Protein AF-A0A957M8G5-F1 (afdb_monomer_lite)

Radius of gyration: 16.67 Å; chains: 1; bounding box: 28×22×45 Å

Secondary structure (DSSP, 8-state):
------S--SSPPPHHHHHHH--PPPHHHHHHHTT--GGGEEESSSS-EEEP-

Sequence (53 aa):
MAHKLKDLKRPVPSDLDIAQAATPLPIGEIAEDAGILPEELELFGNTKAKVSL

Structure (mmCIF, N/CA/C/O backbone):
data_AF-A0A957M8G5-F1
#
_entry.id   AF-A0A957M8G5-F1
#
loop_
_atom_site.group_PDB
_atom_site.id
_atom_site.type_symbol
_atom_site.label_atom_id
_atom_site.label_alt_id
_atom_site.label_comp_id
_atom_site.label_asym_id
_atom_site.label_entity_id
_atom_site.label_seq_id
_atom_site.pdbx_PDB_ins_code
_atom_site.Cartn_x
_atom_site.Cartn_y
_atom_site.Cartn_z
_atom_site.occupancy
_atom_site.B_iso_or_equiv
_atom_site.auth_seq_id
_atom_site.auth_comp_id
_atom_site.auth_asym_id
_atom_site.auth_atom_id
_atom_site.pdbx_PDB_model_num
ATOM 1 N N . MET A 1 1 ? -10.350 -18.272 -27.812 1.00 58.88 1 MET A N 1
ATOM 2 C CA . MET A 1 1 ? -9.789 -16.944 -28.152 1.00 58.88 1 MET A CA 1
ATOM 3 C C . MET A 1 1 ? -8.485 -16.785 -27.384 1.00 58.88 1 MET A C 1
ATOM 5 O O . MET A 1 1 ? -8.512 -16.979 -26.177 1.00 58.88 1 MET A O 1
ATOM 9 N N . ALA A 1 2 ? -7.355 -16.502 -28.035 1.00 75.81 2 ALA A N 1
ATOM 10 C CA . ALA A 1 2 ? -6.107 -16.240 -27.311 1.00 75.81 2 ALA A CA 1
ATOM 11 C C . ALA A 1 2 ? -6.216 -14.899 -26.564 1.00 75.81 2 ALA A C 1
ATOM 13 O O . ALA A 1 2 ? -6.600 -13.893 -27.163 1.00 75.81 2 ALA A O 1
ATOM 14 N N . HIS A 1 3 ? -5.906 -14.880 -25.266 1.00 79.75 3 HIS A N 1
ATOM 15 C CA . HIS A 1 3 ? -5.858 -13.639 -24.496 1.00 79.75 3 HIS A CA 1
ATOM 16 C C . HIS A 1 3 ? -4.603 -12.864 -24.913 1.00 79.75 3 HIS A C 1
ATOM 18 O O . HIS A 1 3 ? -3.479 -13.295 -24.661 1.00 79.75 3 HIS A O 1
ATOM 24 N N . LYS A 1 4 ? -4.787 -11.759 -25.641 1.00 84.38 4 LYS A N 1
ATOM 25 C CA . LYS A 1 4 ? -3.675 -10.958 -26.159 1.00 84.38 4 LYS A CA 1
ATOM 26 C C . LYS A 1 4 ? -3.090 -10.114 -25.027 1.00 84.38 4 LYS A C 1
ATOM 28 O O . LYS A 1 4 ? -3.796 -9.283 -24.461 1.00 84.38 4 LYS A O 1
ATOM 33 N N . LEU A 1 5 ? -1.806 -10.313 -24.731 1.00 84.94 5 LEU A N 1
ATOM 34 C CA . LEU A 1 5 ? -1.074 -9.484 -23.774 1.00 84.94 5 LEU A CA 1
ATOM 35 C C . LEU A 1 5 ? -0.944 -8.051 -24.312 1.00 84.94 5 LEU A C 1
ATOM 37 O O . LEU A 1 5 ? -0.668 -7.850 -25.500 1.00 84.94 5 LEU A O 1
ATOM 41 N N . LYS A 1 6 ? -1.153 -7.070 -23.434 1.00 85.25 6 LYS A N 1
ATOM 42 C CA . LYS A 1 6 ? -0.950 -5.638 -23.694 1.00 85.25 6 LYS A CA 1
ATOM 43 C C . LYS A 1 6 ? 0.329 -5.182 -22.977 1.00 85.25 6 LYS A C 1
ATOM 45 O O . LYS A 1 6 ? 0.761 -5.839 -22.036 1.00 85.25 6 LYS A O 1
ATOM 50 N N . ASP A 1 7 ? 0.952 -4.111 -23.466 1.00 86.44 7 ASP A N 1
ATOM 51 C CA . ASP A 1 7 ? 2.072 -3.418 -22.801 1.00 86.44 7 ASP A CA 1
ATOM 52 C C . ASP A 1 7 ? 3.334 -4.264 -22.542 1.00 86.44 7 ASP A C 1
ATOM 54 O O . ASP A 1 7 ? 3.998 -4.163 -21.510 1.00 86.44 7 ASP A O 1
ATOM 58 N N . LEU A 1 8 ? 3.703 -5.094 -23.523 1.00 89.38 8 LEU A N 1
ATOM 59 C CA . LEU A 1 8 ? 4.928 -5.894 -23.485 1.00 89.38 8 LEU A CA 1
ATOM 60 C C . LEU A 1 8 ? 6.181 -5.002 -23.488 1.00 89.38 8 LEU A C 1
ATOM 62 O O . LEU A 1 8 ? 6.451 -4.305 -24.467 1.00 89.38 8 LEU A O 1
ATOM 66 N N . LYS A 1 9 ? 6.991 -5.090 -22.429 1.00 91.50 9 LYS A N 1
ATOM 67 C CA . LYS A 1 9 ? 8.303 -4.430 -22.324 1.00 91.50 9 LYS A CA 1
ATOM 68 C C . LYS A 1 9 ? 9.435 -5.406 -22.669 1.00 91.50 9 LYS A C 1
ATOM 70 O O . LYS A 1 9 ? 9.359 -6.590 -22.338 1.00 91.50 9 LYS A O 1
ATOM 75 N N . ARG A 1 10 ? 10.468 -4.922 -23.373 1.00 93.25 10 ARG A N 1
ATOM 76 C CA . ARG A 1 10 ? 11.685 -5.681 -23.718 1.00 93.25 10 ARG A CA 1
ATOM 77 C C . ARG A 1 10 ? 12.934 -4.827 -23.429 1.00 93.25 10 ARG A C 1
ATOM 79 O O . ARG A 1 10 ? 13.009 -3.735 -23.988 1.00 93.25 10 ARG A O 1
ATOM 86 N N . PRO A 1 11 ? 13.902 -5.307 -22.622 1.00 92.69 11 PRO A N 1
ATOM 87 C CA . PRO A 1 11 ? 13.872 -6.573 -21.881 1.00 92.69 11 PRO A CA 1
ATOM 88 C C . PRO A 1 11 ? 12.726 -6.615 -20.856 1.00 92.69 11 PRO A C 1
ATOM 90 O O . PRO A 1 11 ? 12.116 -5.589 -20.554 1.00 92.69 11 PRO A O 1
ATOM 93 N N . VAL A 1 12 ? 12.393 -7.817 -20.377 1.00 94.94 12 VAL A N 1
ATOM 94 C CA . VAL A 1 12 ? 11.450 -7.962 -19.259 1.00 94.94 12 VAL A CA 1
ATOM 95 C C . VAL A 1 12 ? 12.066 -7.237 -18.054 1.00 94.94 12 VAL A C 1
ATOM 97 O O . VAL A 1 12 ? 13.237 -7.491 -17.763 1.00 94.94 12 VAL A O 1
ATOM 100 N N . PRO A 1 13 ? 11.344 -6.301 -17.411 1.00 95.88 13 PRO A N 1
ATOM 101 C CA . PRO A 1 13 ? 11.868 -5.573 -16.258 1.00 95.88 13 PRO A CA 1
ATOM 102 C C . PRO A 1 13 ? 12.126 -6.519 -15.082 1.00 95.88 13 PRO A C 1
ATOM 104 O O . PRO A 1 13 ? 11.509 -7.582 -14.996 1.00 95.88 13 PRO A O 1
ATOM 107 N N . SER A 1 14 ? 13.024 -6.133 -14.174 1.00 97.62 14 SER A N 1
ATOM 108 C CA . SER A 1 14 ? 13.242 -6.902 -12.946 1.00 97.62 14 SER A CA 1
ATOM 109 C C . SER A 1 14 ? 12.045 -6.783 -11.996 1.00 97.62 14 SER A C 1
ATOM 111 O O . SER A 1 14 ? 11.282 -5.819 -12.070 1.00 97.62 14 SER A O 1
ATOM 113 N N . ASP A 1 15 ? 11.908 -7.717 -11.052 1.00 97.31 15 ASP A N 1
ATOM 114 C CA . ASP A 1 15 ? 10.849 -7.663 -10.032 1.00 97.31 15 ASP A CA 1
ATOM 115 C C . ASP A 1 15 ? 10.896 -6.358 -9.222 1.00 97.31 15 ASP A C 1
ATOM 117 O O . ASP A 1 15 ? 9.855 -5.798 -8.876 1.00 97.31 15 ASP A O 1
ATOM 121 N N . LEU A 1 16 ? 12.102 -5.831 -8.971 1.00 97.81 16 LEU A N 1
ATOM 122 C CA . LEU A 1 16 ? 12.288 -4.555 -8.284 1.00 97.81 16 LEU A CA 1
ATOM 123 C C . LEU A 1 16 ? 11.761 -3.383 -9.120 1.00 97.81 16 LEU A C 1
ATOM 125 O O . LEU A 1 16 ? 11.043 -2.541 -8.584 1.00 97.81 16 LEU A O 1
ATOM 129 N N . ASP A 1 17 ? 12.069 -3.348 -10.420 1.00 97.12 17 ASP A N 1
ATOM 130 C CA . ASP A 1 17 ? 11.576 -2.297 -11.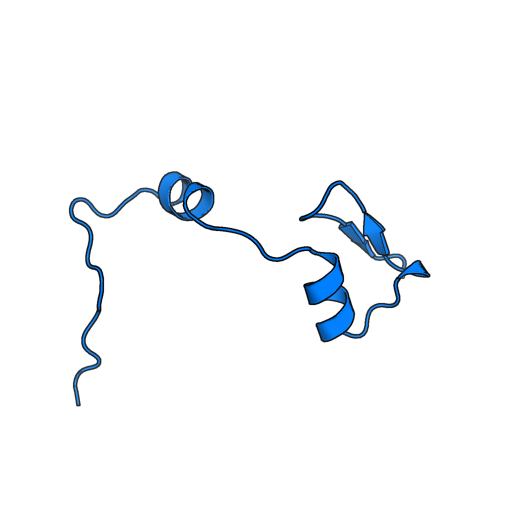321 1.00 97.12 17 ASP A CA 1
ATOM 131 C C . ASP A 1 17 ? 10.046 -2.336 -11.430 1.00 97.12 17 ASP A C 1
ATOM 133 O O . ASP A 1 17 ? 9.389 -1.294 -11.474 1.00 97.12 17 ASP A O 1
ATOM 137 N N . ILE A 1 18 ? 9.463 -3.540 -11.453 1.00 96.12 18 ILE A N 1
ATOM 138 C CA . ILE A 1 18 ? 8.008 -3.732 -11.472 1.00 96.12 18 ILE A CA 1
ATOM 139 C C . ILE A 1 18 ? 7.390 -3.205 -10.173 1.00 96.12 18 ILE A C 1
ATOM 141 O O . ILE A 1 18 ? 6.420 -2.448 -10.226 1.00 96.12 18 ILE A O 1
ATOM 145 N N . ALA A 1 19 ? 7.961 -3.557 -9.017 1.00 96.56 19 ALA A N 1
ATOM 146 C CA . ALA A 1 19 ? 7.469 -3.109 -7.717 1.00 96.56 19 ALA A CA 1
ATOM 147 C C . ALA A 1 19 ? 7.581 -1.585 -7.541 1.00 96.56 19 ALA A C 1
ATOM 149 O O . ALA A 1 19 ? 6.658 -0.961 -7.022 1.00 96.56 19 ALA A O 1
ATOM 150 N N . GLN A 1 20 ? 8.678 -0.974 -8.001 1.00 96.88 20 GLN A N 1
ATOM 151 C CA . GLN A 1 20 ? 8.888 0.478 -7.936 1.00 96.88 20 GLN A CA 1
ATOM 152 C C . GLN A 1 20 ? 7.974 1.264 -8.882 1.00 96.88 20 GLN A C 1
ATOM 154 O O . GLN A 1 20 ? 7.624 2.403 -8.581 1.00 96.88 20 GLN A O 1
ATOM 159 N N . ALA A 1 21 ? 7.587 0.681 -10.020 1.00 96.25 21 ALA A N 1
ATOM 160 C CA . ALA A 1 21 ? 6.676 1.318 -10.969 1.00 96.25 21 ALA A CA 1
ATOM 161 C C . ALA A 1 21 ? 5.206 1.304 -10.509 1.00 96.25 21 ALA A C 1
ATOM 163 O O . ALA A 1 21 ? 4.383 2.033 -11.068 1.00 96.25 21 ALA A O 1
ATOM 164 N N . ALA A 1 22 ? 4.854 0.467 -9.531 1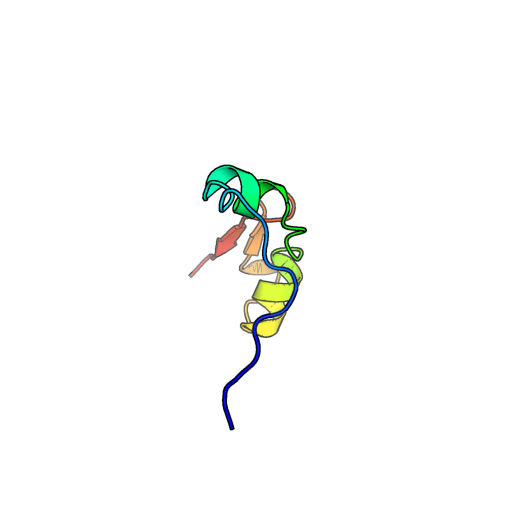.00 95.44 22 ALA A N 1
ATOM 165 C CA . ALA A 1 22 ? 3.501 0.399 -9.001 1.00 95.44 22 ALA A CA 1
ATOM 166 C C . ALA A 1 22 ? 3.171 1.640 -8.156 1.00 95.44 22 ALA A C 1
ATOM 168 O O . ALA A 1 22 ? 4.013 2.161 -7.431 1.00 95.44 22 ALA A O 1
ATOM 169 N N . THR A 1 23 ? 1.917 2.092 -8.213 1.00 96.69 23 THR A N 1
ATOM 170 C CA . THR A 1 23 ? 1.354 3.055 -7.253 1.00 96.69 23 THR A CA 1
ATOM 171 C C . THR A 1 23 ? 0.475 2.273 -6.278 1.00 96.69 23 THR A C 1
ATOM 173 O O . THR A 1 23 ? -0.628 1.885 -6.664 1.00 96.69 23 THR A O 1
ATOM 176 N N . PRO A 1 24 ? 0.955 1.956 -5.061 1.00 96.00 24 PRO A N 1
ATOM 177 C CA . PRO A 1 24 ? 0.186 1.158 -4.114 1.00 96.00 24 PRO A CA 1
ATOM 178 C C . PRO A 1 24 ? -1.044 1.919 -3.619 1.00 96.00 24 PRO A C 1
ATOM 180 O O . PRO A 1 24 ? -0.979 3.131 -3.410 1.00 96.00 24 PRO A O 1
ATOM 183 N N . LEU A 1 25 ? -2.134 1.192 -3.376 1.00 96.94 25 LEU A N 1
ATOM 184 C CA . LEU A 1 25 ? -3.286 1.732 -2.659 1.00 96.94 25 LEU A CA 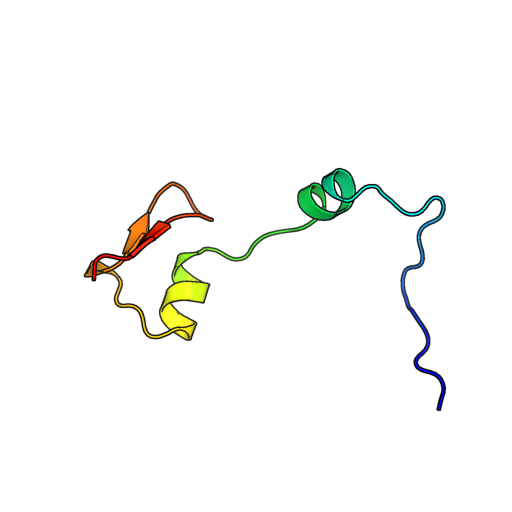1
ATOM 185 C C . LEU A 1 25 ? -2.910 2.027 -1.195 1.00 96.94 25 LEU A C 1
ATOM 187 O O . LEU A 1 25 ? -2.039 1.344 -0.635 1.00 96.94 25 LEU A O 1
ATOM 191 N N . PRO A 1 26 ? -3.549 3.018 -0.552 1.00 97.81 26 PRO A N 1
ATOM 192 C CA . PRO A 1 26 ? -3.445 3.204 0.888 1.00 97.81 26 PRO A CA 1
ATOM 193 C C . PRO A 1 26 ? -3.864 1.938 1.641 1.00 97.81 26 PRO A C 1
ATOM 195 O O . PRO A 1 26 ? -4.888 1.329 1.346 1.00 97.81 26 PRO A O 1
ATOM 198 N N . ILE A 1 27 ? -3.091 1.550 2.656 1.00 98.12 27 ILE A N 1
ATOM 199 C CA . ILE A 1 27 ? -3.349 0.311 3.407 1.00 98.12 27 ILE A CA 1
ATOM 200 C C . ILE A 1 27 ? -4.677 0.347 4.173 1.00 98.12 27 ILE A C 1
ATOM 202 O O . ILE A 1 27 ? -5.259 -0.700 4.423 1.00 98.12 27 ILE A O 1
ATOM 206 N N . GLY A 1 28 ? -5.166 1.545 4.511 1.00 97.38 28 GLY A N 1
ATOM 207 C CA . GLY A 1 28 ? -6.468 1.737 5.148 1.00 97.38 28 GLY A CA 1
ATOM 208 C C . GLY A 1 28 ? -7.642 1.345 4.248 1.00 97.38 28 GLY A C 1
ATOM 209 O O . GLY A 1 28 ? -8.557 0.697 4.733 1.00 97.38 28 GLY A O 1
ATOM 210 N N . GLU A 1 29 ? -7.582 1.647 2.945 1.00 97.81 29 GLU A N 1
ATOM 211 C CA . GLU A 1 29 ? -8.627 1.245 1.982 1.00 97.81 29 GLU A CA 1
ATOM 212 C C . GLU A 1 29 ? -8.691 -0.284 1.868 1.00 97.81 29 GLU A C 1
ATOM 214 O O . GLU A 1 29 ? -9.758 -0.884 1.912 1.00 97.81 29 GLU A O 1
ATOM 219 N N . ILE A 1 30 ? -7.523 -0.934 1.824 1.00 97.75 30 ILE A N 1
ATOM 220 C CA . ILE A 1 30 ? -7.429 -2.399 1.801 1.00 97.75 30 ILE A CA 1
ATOM 221 C C . ILE A 1 30 ? -7.983 -3.006 3.101 1.00 97.75 30 ILE A C 1
ATOM 223 O O . ILE A 1 30 ? -8.623 -4.055 3.068 1.00 97.75 30 ILE A O 1
ATOM 227 N N . ALA A 1 31 ? -7.719 -2.377 4.249 1.00 97.50 31 ALA A N 1
ATOM 228 C CA . ALA A 1 31 ? -8.218 -2.829 5.544 1.00 97.50 31 ALA A CA 1
ATOM 229 C C . ALA A 1 31 ? -9.748 -2.701 5.643 1.00 97.50 31 ALA A C 1
ATOM 231 O O . ALA A 1 31 ? -10.400 -3.639 6.098 1.00 97.50 31 ALA A O 1
ATOM 232 N N . GLU A 1 32 ? -10.313 -1.595 5.152 1.00 97.50 32 GLU A N 1
A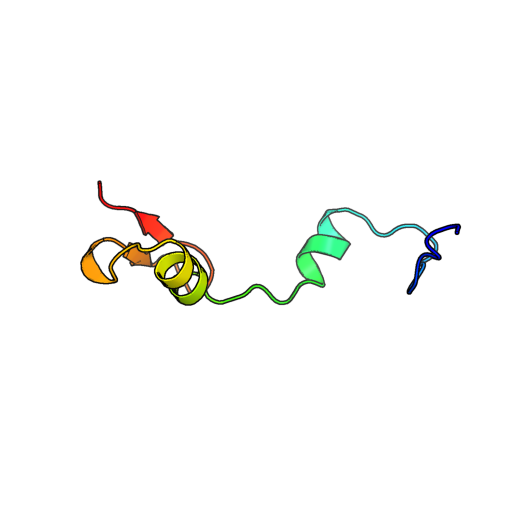TOM 233 C CA . GLU A 1 32 ? -11.760 -1.373 5.075 1.00 97.50 32 GLU A CA 1
ATOM 234 C C . GLU A 1 32 ? -12.441 -2.431 4.193 1.00 97.50 32 GLU A C 1
ATOM 236 O O . GLU A 1 32 ? -13.388 -3.081 4.639 1.00 97.50 32 GLU A O 1
ATOM 241 N N . ASP A 1 33 ? -11.899 -2.693 2.998 1.00 97.88 33 ASP A N 1
ATOM 242 C CA . ASP A 1 33 ? -12.393 -3.737 2.087 1.00 97.88 33 ASP A CA 1
ATOM 243 C C . ASP A 1 33 ? -12.316 -5.148 2.703 1.00 97.88 33 ASP A C 1
ATOM 245 O O . ASP A 1 33 ? -13.110 -6.034 2.373 1.00 97.88 33 ASP A O 1
ATOM 249 N N . ALA A 1 34 ? -11.361 -5.365 3.613 1.00 96.81 34 ALA A N 1
ATOM 250 C CA . ALA A 1 34 ? -11.198 -6.606 4.363 1.00 96.81 34 ALA A CA 1
ATOM 251 C C . ALA A 1 34 ? -12.050 -6.672 5.648 1.00 96.81 34 ALA A C 1
ATOM 253 O O . ALA A 1 34 ? -12.060 -7.715 6.306 1.00 96.81 34 ALA A O 1
ATOM 254 N N . GLY A 1 35 ? -12.764 -5.599 6.008 1.00 97.00 35 GLY A N 1
ATOM 255 C CA . GLY A 1 35 ? -13.596 -5.520 7.211 1.00 97.00 35 GLY A CA 1
ATOM 256 C C . GLY A 1 35 ? -12.823 -5.320 8.51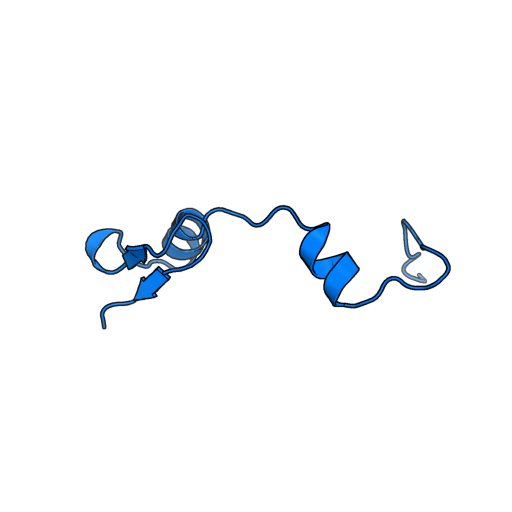9 1.00 97.00 35 GLY A C 1
ATOM 257 O O . GLY A 1 35 ? -13.354 -5.639 9.580 1.00 97.00 35 GLY A O 1
ATOM 258 N N . ILE A 1 36 ? -11.585 -4.825 8.453 1.00 97.31 36 ILE A N 1
ATOM 259 C CA . ILE A 1 36 ? -10.763 -4.484 9.622 1.00 97.31 36 ILE A CA 1
ATOM 260 C C . ILE A 1 36 ? -11.126 -3.071 10.077 1.00 97.31 36 ILE A C 1
ATOM 262 O O . ILE A 1 36 ? -11.143 -2.137 9.267 1.00 97.31 36 ILE A O 1
ATOM 266 N N . LEU A 1 37 ? -11.400 -2.900 11.370 1.00 96.12 37 LEU A N 1
ATOM 267 C CA . LEU A 1 37 ? -11.788 -1.601 11.905 1.00 96.12 37 LEU A CA 1
ATOM 268 C C . LEU A 1 37 ? -10.574 -0.662 12.039 1.00 96.12 37 LEU A C 1
ATOM 270 O O . LEU A 1 37 ? -9.455 -1.123 12.283 1.00 96.12 37 LEU A O 1
ATOM 274 N N . PRO A 1 38 ? -10.758 0.668 11.931 1.00 95.38 38 PRO A N 1
ATOM 275 C CA . PRO A 1 38 ? -9.662 1.626 12.085 1.00 95.38 38 PRO A CA 1
ATOM 276 C C . PRO A 1 38 ? -8.910 1.503 13.419 1.00 95.38 38 PRO A C 1
ATOM 278 O O . PRO A 1 38 ? -7.696 1.688 13.457 1.00 95.38 38 PRO A O 1
ATOM 281 N N . GLU A 1 39 ? -9.607 1.177 14.508 1.00 96.25 39 GLU A N 1
ATOM 282 C CA . GLU A 1 39 ? -9.023 0.968 15.839 1.00 96.25 39 GLU A CA 1
ATOM 283 C C . GLU A 1 39 ? -8.176 -0.310 15.958 1.00 96.25 39 GLU A C 1
ATOM 285 O O . GLU A 1 39 ? -7.321 -0.398 16.839 1.00 96.25 39 GLU A O 1
ATOM 290 N N . GLU A 1 40 ? -8.376 -1.279 15.065 1.00 96.38 40 GLU A N 1
ATOM 291 C CA . GLU A 1 40 ? -7.595 -2.517 14.993 1.00 96.38 40 GLU A CA 1
ATOM 292 C C . GLU A 1 40 ? -6.336 -2.337 14.126 1.00 96.38 40 GLU A C 1
ATOM 294 O O . GLU A 1 40 ? -5.480 -3.224 14.092 1.00 96.38 40 GLU A O 1
ATOM 299 N N . LEU A 1 41 ? -6.189 -1.194 13.441 1.00 97.12 41 LEU A N 1
ATOM 300 C CA . LEU A 1 41 ? -5.145 -0.948 12.450 1.00 97.12 41 LEU A CA 1
ATOM 301 C C . LEU A 1 41 ? -4.079 0.047 12.946 1.00 97.12 41 LEU A C 1
ATOM 303 O O . LEU A 1 41 ? -4.276 1.262 12.969 1.00 97.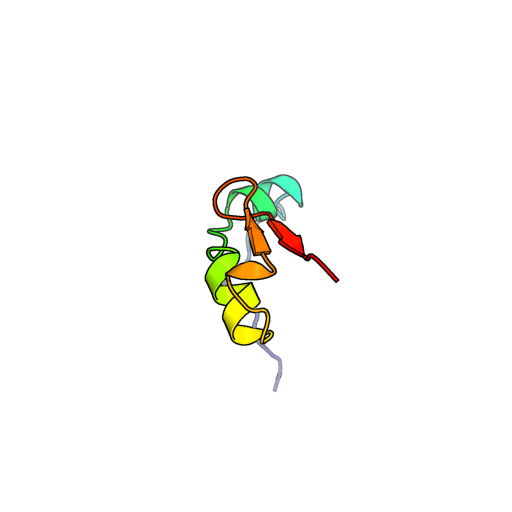12 41 LEU A O 1
ATOM 307 N N . GLU A 1 42 ? -2.884 -0.452 13.260 1.00 97.88 42 GLU A N 1
ATOM 308 C CA . GLU A 1 42 ? -1.733 0.380 13.635 1.00 97.88 42 GLU A CA 1
ATOM 309 C C . GLU A 1 42 ? -0.882 0.709 12.395 1.00 97.88 42 GLU A C 1
ATOM 311 O O . GLU A 1 42 ? -0.172 -0.151 11.869 1.00 97.88 42 GLU A O 1
ATOM 316 N N . LEU A 1 43 ? -0.941 1.954 11.909 1.00 97.44 43 LEU A N 1
ATOM 317 C CA . LEU A 1 43 ? -0.267 2.385 10.674 1.00 97.44 43 LEU A CA 1
ATOM 318 C C . LEU A 1 43 ? 1.253 2.578 10.826 1.00 97.44 43 LEU A C 1
ATOM 320 O O . LEU A 1 43 ? 1.740 3.226 11.750 1.00 97.44 43 LEU A O 1
ATOM 324 N N . PHE A 1 44 ? 2.001 2.128 9.816 1.00 97.69 44 PHE A N 1
ATOM 325 C CA . PHE A 1 44 ? 3.445 2.334 9.645 1.00 97.69 44 PHE A CA 1
ATOM 326 C C . PHE A 1 44 ? 3.717 3.010 8.293 1.00 97.69 44 PHE A C 1
ATOM 328 O O . PHE A 1 44 ? 4.262 2.421 7.348 1.00 97.69 44 PHE A O 1
ATOM 335 N N . GLY A 1 45 ? 3.309 4.276 8.206 1.00 95.62 45 GLY A N 1
ATOM 336 C CA . GLY A 1 45 ? 3.185 5.004 6.945 1.00 95.62 45 GLY A CA 1
ATOM 337 C C . GLY A 1 45 ? 1.922 4.597 6.179 1.00 95.62 45 GLY A C 1
ATOM 338 O O . GLY A 1 45 ? 1.035 3.946 6.719 1.00 95.62 45 GLY A O 1
ATOM 339 N N . ASN A 1 46 ? 1.843 4.973 4.902 1.00 95.69 46 ASN A N 1
ATOM 340 C CA . ASN A 1 46 ? 0.586 4.885 4.144 1.00 95.69 46 ASN A CA 1
ATOM 341 C C . ASN A 1 46 ? 0.282 3.489 3.576 1.00 95.69 46 ASN A C 1
ATOM 343 O O . ASN A 1 46 ? -0.840 3.238 3.158 1.00 95.69 46 ASN A O 1
ATOM 347 N N . THR A 1 47 ? 1.272 2.596 3.508 1.00 97.31 47 THR A N 1
ATOM 348 C CA . THR A 1 47 ? 1.178 1.319 2.768 1.00 97.31 47 THR A CA 1
ATOM 349 C C . THR A 1 47 ? 1.455 0.086 3.624 1.00 97.31 47 THR A C 1
ATOM 351 O O . THR A 1 47 ? 1.557 -1.020 3.100 1.00 97.31 47 THR A O 1
ATOM 354 N N . LYS A 1 48 ? 1.626 0.258 4.938 1.00 97.69 48 LYS A N 1
ATOM 355 C CA . LYS A 1 48 ? 1.927 -0.829 5.877 1.00 97.69 48 LYS A CA 1
ATOM 356 C C . LYS A 1 48 ? 1.223 -0.570 7.196 1.00 97.69 48 LYS A C 1
ATOM 358 O O . LYS A 1 48 ? 1.168 0.573 7.638 1.00 97.69 48 LYS A O 1
ATOM 363 N N . ALA A 1 49 ? 0.749 -1.632 7.828 1.00 97.88 49 ALA A N 1
ATOM 364 C CA . ALA A 1 49 ? 0.116 -1.572 9.132 1.00 97.88 49 ALA A CA 1
ATOM 365 C C . ALA A 1 49 ? 0.284 -2.903 9.874 1.00 97.88 49 ALA A C 1
ATOM 367 O O . ALA A 1 49 ? 0.584 -3.926 9.250 1.00 97.88 49 ALA A O 1
ATOM 368 N N . LYS A 1 50 ? 0.083 -2.893 11.191 1.00 98.06 50 LYS A N 1
ATOM 369 C CA . LYS A 1 50 ? -0.187 -4.099 11.979 1.00 98.06 50 LYS A CA 1
ATOM 370 C C . LYS A 1 50 ? -1.677 -4.180 12.278 1.00 98.06 50 LYS A C 1
ATOM 372 O O . LYS A 1 50 ? -2.328 -3.152 12.429 1.00 98.06 50 LYS A O 1
ATOM 377 N N . VAL A 1 51 ? -2.176 -5.405 12.389 1.00 97.12 51 VAL A N 1
ATOM 378 C CA . VAL A 1 51 ? -3.542 -5.684 12.832 1.00 97.12 51 VAL A CA 1
ATOM 379 C C . VAL A 1 51 ? -3.478 -6.155 14.277 1.00 97.12 51 VAL A C 1
ATOM 381 O O . VAL A 1 51 ? -2.706 -7.065 14.596 1.00 97.12 51 VAL A O 1
ATOM 384 N N . SER A 1 52 ? -4.255 -5.515 15.138 1.00 91.81 52 SER A N 1
ATOM 385 C CA . SER A 1 52 ? -4.453 -5.926 16.524 1.00 91.81 52 SER A CA 1
ATOM 386 C C . SER A 1 52 ? -5.565 -6.976 16.544 1.00 91.81 52 SER A C 1
ATOM 388 O O . SER A 1 52 ? -6.677 -6.678 16.125 1.00 91.81 52 SER A O 1
ATOM 390 N N . LEU A 1 53 ? -5.242 -8.204 16.963 1.00 77.19 53 LEU A N 1
ATOM 391 C CA . LEU A 1 53 ? -6.174 -9.333 17.104 1.00 77.19 53 LEU A CA 1
ATOM 392 C C . LEU A 1 53 ? -6.400 -9.667 18.580 1.00 77.19 53 LEU A C 1
ATOM 394 O O . LEU A 1 53 ? -5.419 -9.541 19.353 1.00 77.19 53 LEU A O 1
#

pLDDT: mean 93.76, std 7.22, range [58.88, 98.12]

Foldseek 3Di:
DDDDDPDDDPPPDDPVVVVVPDDDQFVVVVCVVVVQDPVQWADPPRHDTHGHD